Protein AF-A0A4R1WKI8-F1 (afdb_monomer_lite)

pLDDT: mean 79.16, std 16.28, range [36.88, 94.56]

Structure (mmCIF, N/CA/C/O backbone):
data_AF-A0A4R1WKI8-F1
#
_entry.id   AF-A0A4R1WKI8-F1
#
loop_
_atom_site.group_PDB
_atom_site.id
_atom_site.type_symbol
_atom_site.label_atom_id
_atom_site.label_alt_id
_atom_site.label_comp_id
_atom_site.label_asym_id
_atom_site.label_entity_id
_atom_site.label_seq_id
_atom_site.pdbx_PDB_ins_code
_atom_site.Cartn_x
_atom_site.Cartn_y
_atom_site.Cartn_z
_atom_site.occupancy
_atom_site.B_iso_or_equiv
_atom_site.auth_seq_id
_atom_site.auth_comp_id
_atom_site.auth_asym_id
_atom_site.auth_atom_id
_atom_site.pdbx_PDB_model_num
ATOM 1 N N . MET A 1 1 ? 12.110 52.248 -13.245 1.00 38.78 1 MET A N 1
ATOM 2 C CA . MET A 1 1 ? 11.220 51.230 -13.839 1.00 38.78 1 MET A CA 1
ATOM 3 C C . MET A 1 1 ? 11.822 49.872 -13.535 1.00 38.78 1 MET A C 1
ATOM 5 O O . MET A 1 1 ? 12.802 49.501 -14.160 1.00 38.78 1 MET A O 1
ATOM 9 N N . GLY A 1 2 ? 11.330 49.199 -12.499 1.00 38.16 2 GLY A N 1
ATOM 10 C CA . GLY A 1 2 ? 11.746 47.844 -12.146 1.00 38.16 2 GLY A CA 1
ATOM 11 C C . GLY A 1 2 ? 10.495 46.988 -12.083 1.00 38.16 2 GLY A C 1
ATOM 12 O O . GLY A 1 2 ? 9.729 47.104 -11.132 1.00 38.16 2 GLY A O 1
ATOM 13 N N . HIS A 1 3 ? 10.247 46.197 -13.123 1.00 36.88 3 HIS A N 1
ATOM 14 C CA . HIS A 1 3 ? 9.178 45.207 -13.109 1.00 36.88 3 HIS A CA 1
ATOM 15 C C . 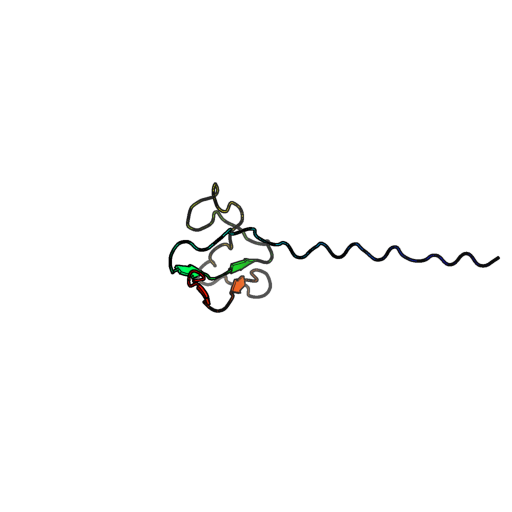HIS A 1 3 ? 9.744 43.927 -12.497 1.00 36.88 3 HIS A C 1
ATOM 17 O O . HIS A 1 3 ? 10.488 43.194 -13.143 1.00 36.88 3 HIS A O 1
ATOM 23 N N . SER A 1 4 ? 9.423 43.703 -11.224 1.00 42.75 4 SER A N 1
ATOM 24 C CA . SER A 1 4 ? 9.633 42.423 -10.552 1.00 42.75 4 SER A CA 1
ATOM 25 C C . SER A 1 4 ? 8.753 41.371 -11.231 1.00 42.75 4 SER A C 1
ATOM 27 O O . SER A 1 4 ? 7.527 41.455 -11.164 1.00 42.75 4 SER A O 1
ATOM 29 N N . HIS A 1 5 ? 9.370 40.411 -11.921 1.00 43.44 5 HIS A N 1
ATOM 30 C CA . HIS A 1 5 ? 8.708 39.170 -12.316 1.00 43.44 5 HIS A CA 1
ATOM 31 C C . HIS A 1 5 ? 8.625 38.282 -11.073 1.00 43.44 5 HIS A C 1
ATOM 33 O O . HIS A 1 5 ? 9.558 37.547 -10.756 1.00 43.44 5 HIS A O 1
ATOM 39 N N . ALA A 1 6 ? 7.515 38.374 -10.343 1.00 44.31 6 ALA A N 1
ATOM 40 C CA . ALA A 1 6 ? 7.168 37.346 -9.376 1.00 44.31 6 ALA A CA 1
ATOM 41 C C . ALA A 1 6 ? 6.785 36.081 -10.156 1.00 44.31 6 ALA A C 1
ATOM 43 O O . ALA A 1 6 ? 5.821 36.086 -10.922 1.00 44.31 6 ALA A O 1
ATOM 44 N N . HIS A 1 7 ? 7.569 35.017 -9.990 1.00 40.88 7 HIS A N 1
ATOM 45 C CA . HIS A 1 7 ? 7.213 33.680 -10.452 1.00 40.88 7 HIS A CA 1
ATOM 46 C C . HIS A 1 7 ? 5.883 33.291 -9.781 1.00 40.88 7 HIS A C 1
ATOM 48 O O . HIS A 1 7 ? 5.763 33.484 -8.562 1.00 40.88 7 HIS A O 1
ATOM 54 N N . PRO A 1 8 ? 4.863 32.808 -10.517 1.00 44.75 8 PRO A N 1
ATOM 55 C CA . PRO A 1 8 ? 3.680 32.253 -9.880 1.00 44.75 8 PRO A CA 1
ATOM 56 C C . PRO A 1 8 ? 4.175 31.114 -8.993 1.00 44.75 8 PRO A C 1
ATOM 58 O O . PRO A 1 8 ? 4.920 30.261 -9.460 1.00 44.75 8 PRO A O 1
ATOM 61 N N . ARG A 1 9 ? 3.835 31.136 -7.702 1.00 52.09 9 ARG A N 1
ATOM 62 C CA . ARG A 1 9 ? 4.060 29.969 -6.850 1.00 52.09 9 ARG A CA 1
ATOM 63 C C . ARG A 1 9 ? 3.276 28.838 -7.493 1.00 52.09 9 ARG A C 1
ATOM 65 O O . ARG A 1 9 ? 2.051 28.936 -7.565 1.00 52.09 9 ARG A O 1
ATOM 72 N N . ASP A 1 10 ? 4.002 27.861 -8.024 1.00 49.59 10 ASP A N 1
ATOM 73 C CA . ASP A 1 10 ? 3.438 26.643 -8.571 1.00 49.59 10 ASP A CA 1
ATOM 74 C C . ASP A 1 10 ? 2.402 26.121 -7.582 1.00 49.59 10 ASP A C 1
ATOM 76 O O . ASP A 1 10 ? 2.635 26.073 -6.371 1.00 49.59 10 ASP A O 1
ATOM 80 N N . HIS A 1 11 ? 1.213 25.851 -8.105 1.00 51.31 11 HIS A N 1
ATOM 81 C CA . HIS A 1 11 ? 0.122 25.263 -7.358 1.00 51.31 11 HIS A CA 1
ATOM 82 C C . HIS A 1 11 ? 0.639 23.907 -6.876 1.00 51.31 11 HIS A C 1
ATOM 84 O O . HIS A 1 11 ? 0.703 22.963 -7.660 1.00 51.31 11 HIS A O 1
ATOM 90 N N . GLU A 1 12 ? 1.088 23.821 -5.623 1.00 53.38 12 GLU A N 1
ATOM 91 C CA . GLU A 1 12 ? 1.305 22.528 -4.987 1.00 53.38 12 GLU A CA 1
ATOM 92 C C . GLU A 1 12 ? -0.037 21.800 -5.126 1.00 53.38 12 GLU A C 1
ATOM 94 O O . GLU A 1 12 ? -1.063 22.366 -4.719 1.00 53.38 12 GLU A O 1
ATOM 99 N N . PRO A 1 13 ? -0.092 20.664 -5.846 1.00 58.41 13 PRO A N 1
ATOM 100 C CA . PRO A 1 13 ? -1.342 19.944 -5.982 1.00 58.41 13 PRO A CA 1
ATOM 101 C C . PRO A 1 13 ? -1.805 19.617 -4.568 1.00 58.41 13 PRO A C 1
ATOM 103 O O . PRO A 1 13 ? -0.998 19.164 -3.751 1.00 58.41 13 PRO A O 1
ATOM 106 N N . ASP A 1 14 ? -3.079 19.886 -4.271 1.00 56.91 14 ASP A N 1
ATOM 107 C CA . ASP A 1 14 ? -3.660 19.446 -3.007 1.00 56.91 14 ASP A CA 1
ATOM 108 C C . ASP A 1 14 ? -3.294 17.968 -2.824 1.00 56.91 14 ASP A C 1
ATOM 110 O O . ASP A 1 14 ? -3.399 17.204 -3.795 1.00 56.91 14 ASP A O 1
ATOM 114 N N . PRO A 1 15 ? -2.823 17.554 -1.632 1.00 63.66 15 PRO A N 1
ATOM 115 C CA . PRO A 1 15 ? -2.503 16.157 -1.398 1.00 63.66 15 PRO A CA 1
ATOM 116 C C . PRO A 1 15 ? -3.713 15.336 -1.824 1.00 63.66 15 PRO A C 1
ATOM 118 O O . PRO A 1 15 ? -4.835 15.637 -1.418 1.00 63.66 15 PRO A O 1
ATOM 121 N N . GLU A 1 16 ? -3.500 14.351 -2.691 1.00 68.50 16 GLU A N 1
ATOM 122 C CA . GLU A 1 16 ? -4.582 13.551 -3.250 1.00 68.50 16 GLU A CA 1
ATOM 123 C C . GLU A 1 16 ? -5.267 12.786 -2.104 1.00 68.50 16 GLU A C 1
ATOM 125 O O . GLU A 1 16 ? -4.790 11.759 -1.620 1.00 68.50 16 GLU A O 1
ATOM 130 N N . VAL A 1 17 ? -6.360 13.348 -1.582 1.00 71.69 17 VAL A N 1
ATOM 131 C CA . VAL A 1 17 ? -7.129 12.746 -0.494 1.00 71.69 17 VAL A CA 1
ATOM 132 C C . VAL A 1 17 ? -8.036 11.687 -1.101 1.00 71.69 17 VAL A C 1
ATOM 134 O O . VAL A 1 17 ? -8.983 12.015 -1.810 1.00 71.69 17 VAL A O 1
ATOM 137 N N . LEU A 1 18 ? -7.789 10.418 -0.777 1.00 73.56 18 LEU A N 1
ATOM 138 C CA . LEU A 1 18 ? -8.685 9.314 -1.122 1.00 73.56 18 LEU A CA 1
ATOM 139 C C . LEU A 1 18 ? -9.892 9.309 -0.160 1.00 73.56 18 LEU A C 1
ATOM 141 O O . LEU A 1 18 ? -9.717 9.026 1.031 1.00 73.56 18 LEU A O 1
ATOM 145 N N . PRO A 1 19 ? -11.125 9.608 -0.620 1.00 79.88 19 PRO A N 1
ATOM 146 C CA . PRO A 1 19 ? -12.286 9.723 0.258 1.00 79.88 19 PRO A CA 1
ATOM 147 C C . PRO A 1 19 ? -12.869 8.337 0.577 1.00 79.88 19 PRO A C 1
ATOM 149 O O . PRO A 1 19 ? -13.884 7.929 0.021 1.00 79.88 19 PRO A O 1
ATOM 152 N N . LEU A 1 20 ? -12.237 7.607 1.499 1.00 79.94 20 LEU A N 1
ATOM 153 C CA . LEU A 1 20 ? -12.628 6.234 1.867 1.00 79.94 20 LEU A CA 1
ATOM 154 C C . LEU A 1 20 ? -13.953 6.129 2.652 1.00 79.94 20 LEU A C 1
ATOM 156 O O . LEU A 1 20 ? -14.450 5.030 2.876 1.00 79.94 20 LEU A O 1
ATOM 160 N N . GLY A 1 21 ? -14.535 7.253 3.078 1.00 87.56 21 GLY A N 1
ATOM 161 C CA . GLY A 1 21 ? -15.762 7.273 3.875 1.00 87.56 21 GLY A CA 1
ATOM 162 C C . GLY A 1 21 ? -15.548 6.906 5.349 1.00 87.56 21 GLY A C 1
ATOM 163 O O . GLY A 1 21 ? -14.434 6.956 5.874 1.00 87.56 21 GLY A O 1
ATOM 164 N N . LYS A 1 22 ? -16.645 6.602 6.055 1.00 90.94 22 LYS A N 1
ATOM 165 C CA . LYS A 1 22 ? -16.608 6.180 7.464 1.00 90.94 22 LYS A CA 1
ATOM 166 C C . LYS A 1 22 ? -16.414 4.667 7.551 1.00 90.94 22 LYS A C 1
ATOM 168 O O . LYS A 1 22 ? -17.058 3.925 6.825 1.00 90.94 22 LYS A O 1
ATOM 173 N N . ALA A 1 23 ? -15.584 4.224 8.491 1.00 93.19 23 ALA A N 1
ATOM 174 C CA . ALA A 1 23 ? -15.469 2.811 8.833 1.00 93.19 23 ALA A CA 1
ATOM 175 C C . ALA A 1 23 ? -16.712 2.346 9.610 1.00 93.19 23 ALA A C 1
ATOM 177 O O . ALA A 1 23 ? -16.964 2.846 10.709 1.00 93.19 23 ALA A O 1
ATOM 178 N N . GLU A 1 24 ? -17.470 1.403 9.047 1.00 93.88 24 GLU A N 1
ATOM 179 C CA . GLU A 1 24 ? -18.652 0.803 9.691 1.00 93.88 24 GLU A CA 1
ATOM 180 C C . GLU A 1 24 ? -18.300 -0.447 10.515 1.00 93.88 24 GLU A C 1
ATOM 182 O O . GLU A 1 24 ? -18.949 -0.734 11.519 1.00 93.88 24 GLU A O 1
ATOM 187 N N . GLU A 1 25 ? -17.217 -1.140 10.158 1.00 94.31 25 GLU A N 1
ATOM 188 C CA . GLU A 1 25 ? -16.691 -2.315 10.858 1.00 94.31 25 GLU A CA 1
ATOM 189 C C . GLU A 1 25 ? -15.160 -2.231 11.029 1.00 94.31 25 GLU A C 1
ATOM 191 O O . GLU A 1 25 ? -14.512 -1.425 10.356 1.00 94.31 25 GLU A O 1
ATOM 196 N N . PRO A 1 26 ? -14.549 -2.999 11.952 1.00 94.44 26 PRO A N 1
ATOM 197 C CA . PRO A 1 26 ? -13.095 -3.086 12.060 1.00 94.44 26 PRO A CA 1
ATOM 198 C C . PRO A 1 26 ? -12.460 -3.720 10.819 1.00 94.44 26 PRO A C 1
ATOM 200 O O . PRO A 1 26 ? -12.873 -4.799 10.400 1.00 94.44 26 PRO A O 1
ATOM 203 N N . PHE A 1 27 ? -11.404 -3.108 10.282 1.00 91.56 27 PHE A N 1
ATOM 204 C CA . PHE A 1 27 ? -10.650 -3.674 9.161 1.00 91.56 27 PHE A CA 1
ATOM 205 C C . PHE A 1 27 ? -9.177 -3.263 9.172 1.00 91.56 27 PHE A C 1
ATOM 207 O O . PHE A 1 27 ? -8.728 -2.382 9.909 1.00 91.56 27 PHE A O 1
ATOM 214 N N . TYR A 1 28 ? -8.420 -3.927 8.307 1.00 89.44 28 TYR A N 1
ATOM 215 C CA . TYR A 1 28 ? -7.020 -3.650 8.035 1.00 89.44 28 TYR A CA 1
ATOM 216 C C . TYR A 1 28 ? -6.876 -2.796 6.775 1.00 89.44 28 TYR A C 1
ATOM 218 O O . TYR A 1 28 ? -7.457 -3.130 5.741 1.00 89.44 28 TYR A O 1
ATOM 226 N N . VAL A 1 29 ? -6.048 -1.748 6.826 1.00 87.44 29 VAL A N 1
ATOM 227 C CA . VAL A 1 29 ? -5.666 -0.975 5.637 1.00 87.44 29 VAL A CA 1
ATOM 228 C C . VAL A 1 29 ? -4.152 -0.903 5.483 1.00 87.44 29 VAL A C 1
ATOM 230 O O . VAL A 1 29 ? -3.400 -0.741 6.448 1.00 87.44 29 VAL A O 1
ATOM 233 N N . A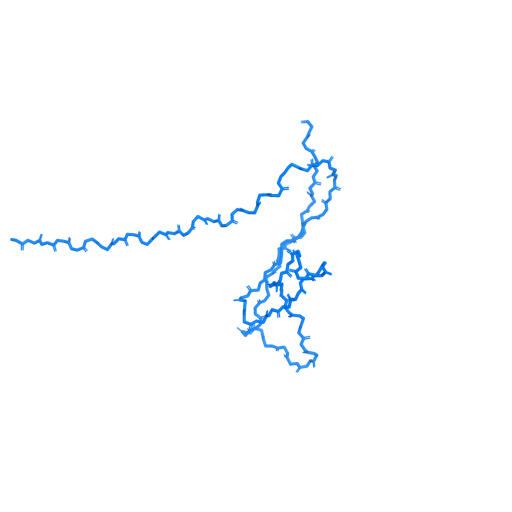RG A 1 30 ? -3.706 -1.001 4.231 1.00 86.44 30 ARG A N 1
ATOM 234 C CA . ARG A 1 30 ? -2.334 -0.728 3.814 1.00 86.44 30 ARG A CA 1
ATOM 235 C C . ARG A 1 30 ? -2.380 -0.029 2.467 1.00 86.44 30 ARG A C 1
ATOM 237 O O . ARG A 1 30 ? -2.991 -0.545 1.533 1.00 86.44 30 ARG A O 1
ATOM 244 N N . VAL A 1 31 ? -1.730 1.122 2.373 1.00 83.12 31 VAL A N 1
ATOM 245 C CA . VAL A 1 31 ? -1.572 1.820 1.101 1.00 83.12 31 VAL A CA 1
ATOM 246 C C . VAL A 1 31 ? -0.311 1.292 0.432 1.00 83.12 31 VAL A C 1
ATOM 248 O O . VAL A 1 31 ? 0.733 1.112 1.066 1.00 83.12 31 VAL A O 1
ATOM 251 N N . ARG A 1 32 ? -0.438 1.008 -0.859 1.00 82.81 32 ARG A N 1
ATOM 252 C CA . ARG A 1 32 ? 0.659 0.627 -1.742 1.00 82.81 32 ARG A CA 1
ATOM 253 C C . ARG A 1 32 ? 0.692 1.599 -2.912 1.00 82.81 32 ARG A C 1
ATOM 255 O O . ARG A 1 32 ? -0.365 2.070 -3.327 1.00 82.81 32 ARG A O 1
ATOM 262 N N . GLY A 1 33 ? 1.874 1.874 -3.436 1.00 81.12 33 GLY A N 1
ATOM 263 C CA . GLY A 1 33 ? 2.060 2.765 -4.576 1.00 81.12 33 GLY A CA 1
ATOM 264 C C . GLY A 1 33 ? 3.216 2.313 -5.454 1.00 81.12 33 GLY A C 1
ATOM 265 O O . GLY A 1 33 ? 3.990 1.434 -5.071 1.00 81.12 33 GLY A O 1
ATOM 266 N N . THR A 1 34 ? 3.304 2.919 -6.629 1.00 83.19 34 THR A N 1
ATOM 267 C CA . THR A 1 34 ? 4.384 2.733 -7.598 1.00 83.19 34 THR A CA 1
ATOM 268 C C . THR A 1 34 ? 4.738 4.087 -8.208 1.00 83.19 34 THR A C 1
ATOM 270 O O . THR A 1 34 ? 3.898 4.989 -8.215 1.00 83.19 34 THR A O 1
ATOM 273 N N . ASP A 1 35 ? 5.962 4.233 -8.708 1.00 84.56 35 ASP A N 1
ATOM 274 C CA . ASP A 1 35 ? 6.366 5.364 -9.554 1.00 84.56 35 ASP A CA 1
ATOM 275 C C . ASP A 1 35 ? 5.620 5.430 -10.903 1.00 84.56 35 ASP A C 1
ATOM 277 O O . ASP A 1 35 ? 5.658 6.458 -11.578 1.00 84.56 35 ASP A O 1
ATOM 281 N N . GLY A 1 36 ? 4.906 4.363 -11.282 1.00 85.75 36 GLY A N 1
ATOM 282 C CA . GLY A 1 36 ? 4.094 4.299 -12.492 1.00 85.75 36 GLY A CA 1
ATOM 283 C C . GLY A 1 36 ? 4.855 3.874 -13.750 1.00 85.75 36 GLY A C 1
ATOM 284 O O . GLY A 1 36 ? 4.236 3.817 -14.815 1.00 85.75 36 GLY A O 1
ATOM 285 N N . ASN A 1 37 ? 6.145 3.531 -13.656 1.00 86.81 37 ASN A N 1
ATOM 286 C CA . ASN A 1 37 ? 6.903 2.987 -14.793 1.00 86.81 37 ASN A CA 1
ATOM 287 C C . ASN A 1 37 ? 6.349 1.634 -15.241 1.00 86.81 37 ASN A C 1
ATOM 289 O O . ASN A 1 37 ? 6.309 1.319 -16.434 1.00 86.81 37 ASN A O 1
ATOM 293 N N . ARG A 1 38 ? 5.892 0.842 -14.268 1.00 85.69 38 ARG A N 1
ATOM 294 C CA . ARG A 1 38 ? 5.299 -0.473 -14.479 1.00 85.69 38 ARG A CA 1
ATOM 295 C C . ARG A 1 38 ? 3.989 -0.575 -13.730 1.00 85.69 38 ARG A C 1
ATOM 297 O O . ARG A 1 38 ? 3.909 -0.357 -12.523 1.00 85.69 38 ARG A O 1
ATOM 304 N N . SER A 1 39 ? 2.935 -0.922 -14.453 1.00 88.62 39 SER A N 1
ATOM 305 C CA . SER A 1 39 ? 1.607 -1.049 -13.870 1.00 88.62 39 SER A CA 1
ATOM 306 C C . SER A 1 39 ? 0.878 -2.258 -14.418 1.00 88.62 39 SER A C 1
ATOM 308 O O . SER A 1 39 ? 1.090 -2.699 -15.547 1.00 88.62 39 SER A O 1
ATOM 310 N N . GLN A 1 40 ? -0.015 -2.784 -13.598 1.00 90.19 40 GLN A N 1
ATOM 311 C CA . GLN A 1 40 ? -0.939 -3.843 -13.961 1.00 90.19 40 GLN A CA 1
ATOM 312 C C . GLN A 1 40 ? -2.298 -3.563 -13.324 1.00 90.19 40 GLN A C 1
ATOM 314 O O . GLN A 1 40 ? -2.433 -2.709 -12.450 1.00 90.19 40 GLN A O 1
ATOM 319 N N . ALA A 1 41 ? -3.306 -4.339 -13.706 1.00 93.12 41 ALA A N 1
ATOM 320 C CA . ALA A 1 41 ? -4.539 -4.374 -12.941 1.00 93.12 41 ALA A CA 1
ATOM 321 C C . ALA A 1 41 ? -4.252 -4.782 -11.483 1.00 93.12 41 ALA A C 1
ATOM 323 O O . ALA A 1 41 ? -3.533 -5.755 -11.222 1.00 93.12 41 ALA A O 1
ATOM 324 N N . GLY A 1 42 ? -4.833 -4.053 -10.532 1.00 87.12 42 GLY A N 1
ATOM 325 C CA . GLY 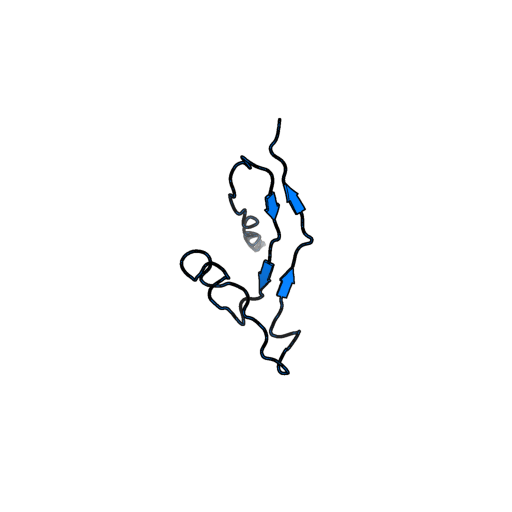A 1 42 ? -4.753 -4.371 -9.116 1.00 87.12 42 GLY A CA 1
ATOM 326 C C . GLY A 1 42 ? -5.378 -5.729 -8.789 1.00 87.12 42 GLY A C 1
ATOM 327 O O . GLY A 1 42 ? -6.014 -6.370 -9.623 1.00 87.12 42 GLY A O 1
ATOM 328 N N . TYR A 1 43 ? -5.207 -6.177 -7.542 1.00 84.31 43 TYR A N 1
ATOM 329 C CA . TYR A 1 43 ? -5.598 -7.528 -7.116 1.00 84.31 43 TYR A CA 1
ATOM 330 C C . TYR A 1 43 ? -7.088 -7.837 -7.356 1.00 84.31 43 TYR A C 1
ATOM 332 O O . TYR A 1 43 ? -7.433 -8.964 -7.694 1.00 84.31 43 TYR A O 1
ATOM 340 N N . LEU A 1 44 ? -7.959 -6.827 -7.238 1.00 88.50 44 LEU A N 1
ATOM 341 C CA . LEU A 1 44 ? -9.404 -6.942 -7.485 1.00 88.50 44 LEU A CA 1
ATOM 342 C C . LEU A 1 44 ? -9.815 -6.578 -8.928 1.00 88.50 44 LEU A C 1
ATOM 344 O O . LEU A 1 44 ? -11.002 -6.457 -9.220 1.00 88.50 44 LEU A O 1
ATOM 348 N N . GLY A 1 45 ? -8.851 -6.414 -9.838 1.00 91.44 45 GLY A N 1
ATOM 349 C CA . GLY A 1 45 ? -9.068 -6.149 -11.260 1.00 91.44 45 GLY A CA 1
ATOM 350 C C . GLY A 1 45 ? -9.043 -4.670 -11.660 1.00 91.44 45 GLY A C 1
ATOM 351 O O . GLY A 1 45 ? -9.125 -3.761 -10.834 1.00 91.44 45 GLY A O 1
ATOM 352 N N . ALA A 1 46 ? -8.959 -4.434 -12.975 1.00 92.19 46 ALA A N 1
ATOM 353 C CA . ALA A 1 46 ? -8.760 -3.104 -13.560 1.00 92.19 46 ALA A CA 1
ATOM 354 C C . ALA A 1 46 ? -9.946 -2.146 -13.372 1.00 92.19 46 ALA A C 1
ATOM 356 O O . ALA A 1 46 ? -9.773 -0.937 -13.451 1.00 92.19 46 ALA A O 1
ATOM 357 N N . ALA A 1 47 ? -11.148 -2.677 -13.124 1.00 92.00 47 ALA A N 1
ATOM 358 C CA . ALA A 1 47 ? -12.318 -1.858 -12.814 1.00 92.00 47 ALA A CA 1
ATOM 359 C C . ALA A 1 47 ? -12.195 -1.151 -11.452 1.00 92.00 47 ALA A C 1
ATOM 361 O O . ALA A 1 47 ? -12.806 -0.107 -11.255 1.00 92.00 47 ALA A O 1
ATOM 362 N N . ILE A 1 48 ? -11.416 -1.725 -10.528 1.00 86.75 48 ILE A N 1
ATOM 363 C CA . ILE A 1 48 ? -11.160 -1.168 -9.195 1.00 86.75 48 ILE A CA 1
ATOM 364 C C . ILE A 1 48 ? -9.848 -0.384 -9.190 1.00 86.75 48 ILE A C 1
ATOM 366 O O . ILE A 1 48 ? -9.794 0.733 -8.690 1.00 86.75 48 ILE A O 1
ATOM 370 N N . ASP A 1 49 ? -8.797 -0.974 -9.755 1.00 85.69 49 ASP A N 1
ATOM 371 C CA . ASP A 1 49 ? -7.462 -0.386 -9.820 1.00 85.69 49 ASP A CA 1
ATOM 372 C C . ASP A 1 49 ? -6.828 -0.734 -11.180 1.00 85.69 49 ASP A C 1
ATOM 374 O O . ASP A 1 49 ? -6.278 -1.826 -11.346 1.00 85.69 49 ASP A O 1
ATOM 378 N N . PRO A 1 50 ? -6.939 0.137 -12.197 1.00 89.38 50 PRO A N 1
ATOM 379 C CA . PRO A 1 50 ? -6.375 -0.123 -13.520 1.00 89.38 50 PRO A CA 1
ATOM 380 C C . PRO A 1 50 ? -4.855 0.065 -13.589 1.00 89.38 50 PRO A C 1
ATOM 382 O O . PRO A 1 50 ? -4.255 -0.336 -14.586 1.00 89.38 50 PRO A O 1
ATOM 385 N N . LYS A 1 51 ? -4.236 0.696 -12.581 1.00 89.06 51 LYS A N 1
ATOM 386 C CA . LYS A 1 51 ? -2.822 1.105 -12.593 1.00 89.06 51 LYS A CA 1
ATOM 387 C C . LYS A 1 51 ? -2.115 0.761 -11.278 1.00 89.06 51 LYS A C 1
ATOM 389 O O . LYS A 1 51 ? -1.352 1.557 -10.736 1.00 89.06 51 LYS A O 1
ATOM 394 N N . GLY A 1 52 ? -2.368 -0.439 -10.774 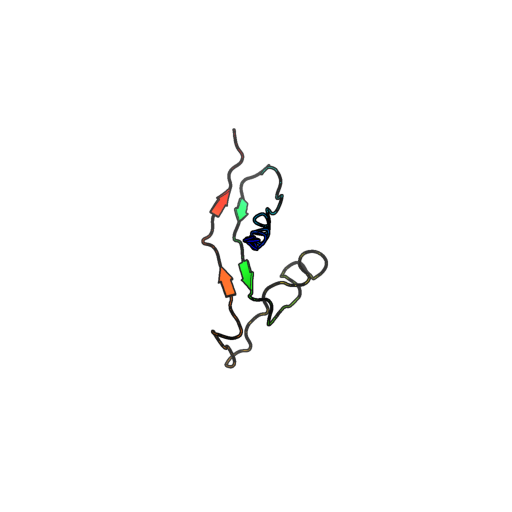1.00 87.38 52 GLY A N 1
ATOM 395 C CA . GLY A 1 52 ? -1.715 -0.945 -9.578 1.00 87.38 52 GLY A CA 1
ATOM 396 C C . GLY A 1 52 ? -0.242 -1.290 -9.835 1.00 87.38 52 GLY A C 1
ATOM 397 O O . GLY A 1 52 ? 0.146 -1.500 -10.988 1.00 87.38 52 GLY A O 1
ATOM 398 N N . PRO A 1 53 ? 0.579 -1.414 -8.776 1.00 86.56 53 PRO A N 1
ATOM 399 C CA . PRO A 1 53 ? 1.973 -1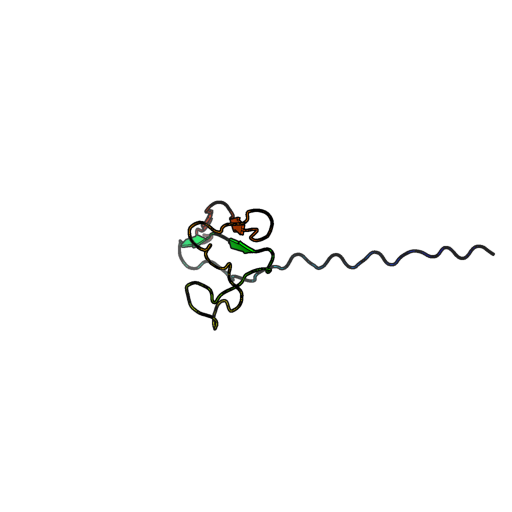.837 -8.901 1.00 86.56 53 PRO A CA 1
ATOM 400 C C . PRO A 1 53 ? 2.103 -3.206 -9.584 1.00 86.56 53 PRO A C 1
ATOM 402 O O . PRO A 1 53 ? 1.390 -4.151 -9.219 1.00 86.56 53 PRO A O 1
ATOM 405 N N . GLN A 1 54 ? 2.992 -3.309 -10.574 1.00 87.75 54 GLN A N 1
ATOM 406 C CA . GLN A 1 54 ? 3.243 -4.552 -11.305 1.00 87.75 54 GLN A CA 1
ATOM 407 C C . GLN A 1 54 ? 4.234 -5.448 -10.585 1.00 87.75 54 GLN A C 1
ATOM 409 O O . GLN A 1 54 ? 5.327 -4.989 -10.310 1.00 87.75 54 GLN A O 1
ATOM 414 N N . LEU A 1 55 ? 3.877 -6.721 -10.362 1.00 85.62 55 LEU A N 1
ATOM 415 C CA . LEU A 1 55 ? 4.765 -7.725 -9.761 1.00 85.62 55 LEU A CA 1
ATOM 416 C C . LEU A 1 55 ? 6.095 -7.835 -10.516 1.00 85.62 55 LEU A C 1
ATOM 418 O O . LEU A 1 55 ? 6.105 -7.919 -11.746 1.00 85.62 55 LEU A O 1
ATOM 422 N N . ASP A 1 56 ? 7.185 -7.924 -9.756 1.00 84.94 56 ASP A N 1
ATOM 423 C CA . ASP A 1 56 ? 8.521 -8.083 -10.318 1.00 84.94 56 ASP A CA 1
ATOM 424 C C . ASP A 1 56 ? 8.645 -9.398 -11.095 1.00 84.94 56 ASP A C 1
ATOM 426 O O . ASP A 1 56 ? 8.088 -10.443 -10.728 1.00 84.94 56 ASP A O 1
ATOM 430 N N . VAL A 1 57 ? 9.434 -9.356 -12.167 1.00 86.62 57 VAL A N 1
ATOM 431 C CA . VAL A 1 57 ? 9.840 -10.561 -12.885 1.00 86.62 57 VAL A CA 1
ATOM 432 C C . VAL A 1 57 ? 10.945 -11.241 -12.081 1.00 86.62 57 VAL A C 1
ATOM 434 O O . VAL A 1 57 ? 11.920 -10.617 -11.666 1.00 86.62 57 VAL A O 1
ATOM 437 N N . VAL A 1 58 ? 10.802 -12.547 -11.845 1.00 88.88 58 VAL A N 1
ATOM 438 C CA . VAL A 1 58 ? 11.779 -13.317 -11.065 1.00 88.88 58 VAL A CA 1
ATOM 439 C C . VAL A 1 58 ? 13.162 -13.227 -11.719 1.00 88.88 58 VAL A C 1
ATOM 441 O O . VAL A 1 58 ? 13.349 -13.694 -12.839 1.00 88.88 58 VAL A O 1
ATOM 444 N N . GLY A 1 59 ? 14.131 -12.668 -10.989 1.00 91.94 59 GLY A N 1
ATOM 445 C CA . GLY A 1 59 ? 15.516 -12.506 -11.446 1.00 91.94 59 GLY A CA 1
ATOM 446 C C . GLY A 1 59 ? 15.798 -11.232 -12.251 1.00 91.94 59 GLY A C 1
ATOM 447 O O . GLY A 1 59 ? 16.938 -11.055 -12.667 1.00 91.94 59 GLY A O 1
ATOM 448 N N . ASP A 1 60 ? 14.805 -10.360 -12.438 1.00 89.38 60 ASP A N 1
ATOM 449 C CA . ASP A 1 60 ? 14.893 -9.125 -13.235 1.00 89.38 60 ASP A CA 1
ATOM 450 C C . ASP A 1 60 ? 14.182 -7.959 -12.519 1.00 89.38 60 ASP A C 1
ATOM 452 O O . ASP A 1 60 ? 13.368 -7.247 -13.096 1.00 89.38 60 ASP A O 1
ATOM 456 N N . ALA A 1 61 ? 14.425 -7.828 -11.211 1.00 86.25 61 ALA A N 1
ATOM 457 C CA . ALA A 1 61 ? 13.928 -6.709 -10.415 1.00 86.25 61 ALA A CA 1
ATOM 458 C C . ALA A 1 61 ? 14.950 -5.564 -10.444 1.00 86.25 61 ALA A C 1
ATOM 460 O O . ALA A 1 61 ? 16.109 -5.774 -10.064 1.00 86.25 61 ALA A O 1
ATOM 461 N N . ASP A 1 62 ? 14.525 -4.364 -10.846 1.00 86.56 62 ASP A N 1
ATOM 462 C CA . ASP A 1 62 ? 15.355 -3.159 -10.795 1.00 86.56 62 ASP A CA 1
ATOM 463 C C . ASP A 1 62 ? 14.816 -2.199 -9.72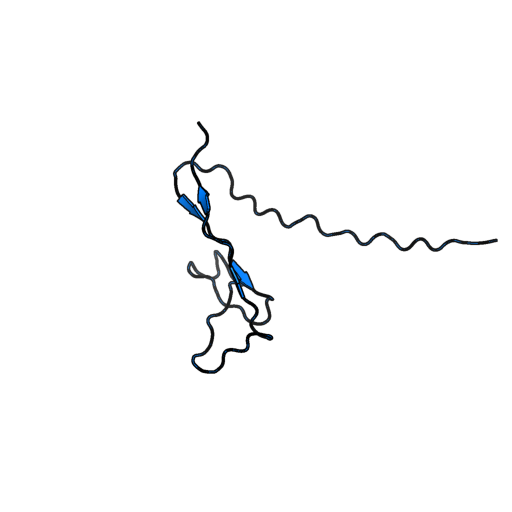1 1.00 86.56 62 ASP A C 1
ATOM 465 O O . ASP A 1 62 ? 13.806 -1.532 -9.934 1.00 86.56 62 ASP A O 1
ATOM 469 N N . PRO A 1 63 ? 15.488 -2.062 -8.564 1.00 80.38 63 PRO A N 1
ATOM 470 C CA . PRO A 1 63 ? 14.989 -1.236 -7.465 1.00 80.38 63 PRO A CA 1
ATOM 471 C C . PRO A 1 63 ? 14.945 0.268 -7.781 1.00 80.38 63 PRO A C 1
ATOM 473 O O . PRO A 1 63 ? 14.372 1.027 -6.997 1.00 80.38 63 PRO A O 1
ATOM 476 N N . TRP A 1 64 ? 15.572 0.716 -8.873 1.00 81.94 64 TRP A N 1
ATOM 477 C CA . TRP A 1 64 ? 15.575 2.119 -9.292 1.00 81.94 64 TRP A CA 1
ATOM 478 C C . TRP A 1 64 ? 14.509 2.424 -10.340 1.00 81.94 64 TRP A C 1
ATOM 480 O O . TRP A 1 64 ? 14.012 3.549 -10.373 1.00 81.94 64 TRP A O 1
ATOM 490 N N . ALA A 1 65 ? 14.191 1.453 -11.198 1.00 81.69 65 ALA A N 1
ATOM 491 C CA . ALA A 1 65 ? 13.171 1.594 -12.236 1.00 81.69 65 ALA A CA 1
ATOM 492 C C . ALA A 1 65 ? 11.781 1.132 -11.775 1.00 81.69 65 ALA A C 1
ATOM 494 O O . ALA A 1 65 ? 10.782 1.618 -12.306 1.00 81.69 65 ALA A O 1
ATOM 495 N N . ASP A 1 66 ? 11.736 0.230 -10.793 1.00 78.56 66 ASP A N 1
ATOM 496 C CA . ASP A 1 66 ? 10.528 -0.388 -10.262 1.00 78.56 66 ASP A CA 1
ATOM 497 C C . ASP A 1 66 ? 10.347 0.056 -8.807 1.00 78.56 66 ASP A C 1
ATOM 499 O O . ASP A 1 66 ? 10.480 -0.734 -7.868 1.00 78.56 66 ASP A O 1
ATOM 503 N N . LEU A 1 67 ? 10.101 1.350 -8.571 1.00 79.75 67 LEU A N 1
ATOM 504 C CA . LEU A 1 67 ? 9.934 1.817 -7.199 1.00 79.75 67 LEU A CA 1
ATOM 505 C C . LEU A 1 67 ? 8.566 1.398 -6.660 1.00 79.75 67 LEU A C 1
ATOM 507 O O . LEU A 1 67 ? 7.516 1.850 -7.125 1.00 79.75 67 LEU A O 1
ATOM 511 N N . TRP A 1 68 ? 8.592 0.595 -5.599 1.00 83.75 68 TRP A N 1
ATOM 512 C CA . TRP A 1 68 ? 7.416 0.247 -4.815 1.00 83.75 68 TRP A CA 1
ATOM 513 C C . TRP A 1 68 ? 7.385 1.015 -3.504 1.00 83.75 68 TRP A C 1
ATOM 515 O O . TRP A 1 68 ? 8.360 1.068 -2.752 1.00 83.75 68 TRP A O 1
ATOM 525 N N . PHE A 1 69 ? 6.207 1.530 -3.174 1.00 81.00 69 PHE A N 1
ATOM 526 C CA . PHE A 1 69 ? 5.926 2.100 -1.869 1.00 81.00 69 PHE A CA 1
ATOM 527 C C . PHE A 1 69 ? 4.959 1.211 -1.100 1.00 81.00 69 PHE A C 1
ATOM 529 O O . PHE A 1 69 ? 3.924 0.787 -1.621 1.00 81.00 69 PHE A O 1
ATOM 536 N N . TYR A 1 70 ? 5.264 0.993 0.175 1.00 80.69 70 TYR A N 1
ATOM 537 C CA . TYR A 1 70 ? 4.376 0.317 1.100 1.00 80.69 70 TYR A CA 1
ATOM 538 C C . TYR A 1 70 ? 4.286 1.089 2.407 1.00 80.69 70 TYR A C 1
ATOM 540 O O . TYR A 1 70 ? 5.299 1.319 3.068 1.00 80.69 70 TYR A O 1
ATOM 548 N N . THR A 1 71 ? 3.068 1.390 2.847 1.00 83.31 71 THR A N 1
ATOM 549 C CA . THR A 1 71 ? 2.874 1.832 4.227 1.00 83.31 71 THR A CA 1
ATOM 550 C C . THR A 1 71 ? 2.985 0.653 5.181 1.00 83.31 71 THR A C 1
ATOM 552 O O . THR A 1 71 ? 2.771 -0.512 4.814 1.00 83.31 71 THR A O 1
ATOM 555 N N . ASN A 1 72 ? 3.250 0.970 6.445 1.00 90.50 72 ASN A N 1
ATOM 556 C CA . ASN A 1 72 ? 2.972 0.031 7.515 1.00 90.50 72 ASN A CA 1
ATOM 557 C C . ASN A 1 72 ? 1.468 -0.291 7.555 1.00 90.50 72 ASN A C 1
ATOM 559 O O . ASN A 1 72 ? 0.643 0.555 7.191 1.00 90.50 72 ASN A O 1
ATOM 563 N N . PRO A 1 73 ? 1.112 -1.513 7.976 1.00 86.75 73 PRO A N 1
ATOM 564 C CA . PRO A 1 73 ? -0.268 -1.862 8.275 1.00 86.75 73 PRO A CA 1
ATOM 565 C C . PRO A 1 73 ? -0.880 -0.930 9.321 1.00 86.75 73 PRO A C 1
ATOM 567 O O . PRO A 1 73 ? -0.242 -0.649 10.336 1.00 86.75 73 PRO A O 1
ATOM 570 N N . ILE A 1 74 ? -2.131 -0.518 9.117 1.00 91.25 74 ILE A N 1
ATOM 571 C CA . ILE A 1 74 ? -2.903 0.240 10.107 1.00 91.25 74 ILE A CA 1
ATOM 572 C C . ILE A 1 74 ? -4.199 -0.515 10.397 1.00 91.25 74 ILE A C 1
ATOM 574 O O . ILE A 1 74 ? -4.911 -0.932 9.481 1.00 91.25 74 ILE A O 1
ATOM 578 N N . TRP A 1 75 ? -4.505 -0.688 11.682 1.00 93.75 75 TRP A N 1
ATOM 579 C CA . TRP A 1 75 ? -5.787 -1.227 12.121 1.00 93.75 75 TRP A CA 1
ATOM 580 C C . TRP A 1 75 ? -6.792 -0.091 12.296 1.00 93.75 75 TRP A C 1
ATOM 582 O O . TRP A 1 75 ? -6.525 0.861 13.034 1.00 93.75 75 TRP A O 1
ATOM 592 N N . ILE A 1 76 ? -7.935 -0.186 11.622 1.00 93.19 76 ILE A N 1
ATOM 593 C CA . ILE A 1 76 ? -9.004 0.809 11.685 1.00 93.19 76 ILE A CA 1
ATOM 594 C C . ILE A 1 76 ? -10.137 0.256 12.544 1.00 93.19 76 ILE A C 1
ATOM 596 O O . ILE A 1 76 ? -10.602 -0.864 12.340 1.00 93.19 76 ILE A O 1
ATOM 600 N N . LEU A 1 77 ? -10.577 1.053 13.519 1.00 94.56 77 LEU A N 1
ATOM 601 C CA . LEU A 1 77 ? -11.724 0.762 14.375 1.00 94.56 77 LEU A CA 1
ATOM 602 C C . LEU A 1 77 ? -12.810 1.823 14.146 1.00 94.56 77 LEU A C 1
ATOM 604 O O . LEU A 1 77 ? -12.470 3.008 14.052 1.00 94.56 77 LEU A O 1
ATOM 608 N N . PRO A 1 78 ? -14.100 1.445 14.114 1.00 94.50 78 PRO A N 1
ATOM 609 C CA . PRO A 1 78 ? -15.190 2.410 14.096 1.00 94.50 78 PRO A CA 1
ATOM 610 C C . PRO A 1 78 ? -15.124 3.346 15.304 1.00 94.50 78 PRO A C 1
ATOM 612 O O . PRO A 1 78 ? -14.791 2.943 16.425 1.00 94.50 78 PRO A O 1
ATOM 615 N N . LYS A 1 79 ? -15.458 4.616 15.079 1.00 88.25 79 LYS A N 1
ATOM 616 C CA . LYS A 1 79 ? -15.591 5.590 16.163 1.00 88.25 79 LYS A CA 1
ATOM 617 C C . LYS A 1 79 ? -16.861 5.268 16.960 1.00 88.25 79 LYS A C 1
ATOM 619 O O . LYS A 1 79 ? -17.892 4.987 16.357 1.00 88.25 79 LYS A O 1
ATOM 624 N N . LYS A 1 80 ? -16.764 5.299 18.293 1.00 77.69 80 LYS A N 1
ATOM 625 C CA . LYS A 1 80 ? -17.926 5.202 19.192 1.00 77.69 80 LYS A CA 1
ATOM 626 C C . LYS A 1 80 ? -18.836 6.418 19.067 1.00 77.69 80 LYS A C 1
ATOM 628 O O . LYS A 1 80 ? -18.295 7.521 18.813 1.00 77.69 80 LYS A O 1
#

Foldseek 3Di:
DDDDPDDPPPPPDDPPDDCPDADPAKDKDKDKDWPQLDADAPPVGCVVPHGHQDDDDVPGDDCVSTPMDIDDMDIDHGDD

Radius of gyration: 19.5 Å; chains: 1; bounding box: 34×64×34 Å

Sequence (80 aa):
MGHSHAHPRDHEPDPEVLPLGKAEEPFYVRVRGTDGNRSQAGYLGAAIDPKGPQLDVVGDADPWADLWFYTNPIWILPKK

Secondary structure (DSSP, 8-state):
-----------PPPP--------SS-EEE--EEE-SSSEE--TT-TTT-TTEEPPPPTT---TTTS-EEEPPPEEE----